Protein AF-A0A4Q3TPV6-F1 (afdb_monomer)

Sequence (80 aa):
MTDLERFRAETRAWLEANCPAECRGPMADDEMIWGGRDATFKTPAHKLWLERMGARGWTAPEWPAEYGGHSGAVQPRAPI

Radius of gyration: 15.02 Å; Cα contacts (8 Å, |Δi|>4): 63; chains: 1; bounding box: 30×29×39 Å

Structure (mmCIF, N/CA/C/O backbone):
data_AF-A0A4Q3TPV6-F1
#
_entry.id   AF-A0A4Q3TPV6-F1
#
loop_
_atom_site.group_PDB
_atom_site.id
_atom_site.type_symbol
_atom_site.label_atom_id
_atom_site.label_alt_id
_atom_site.label_comp_id
_atom_site.label_asym_id
_atom_site.label_entity_id
_atom_site.label_seq_id
_atom_site.pdbx_PDB_ins_code
_atom_site.Cartn_x
_atom_site.Cartn_y
_atom_site.Cartn_z
_atom_site.occupancy
_atom_site.B_iso_or_equiv
_atom_site.auth_seq_id
_atom_site.auth_comp_id
_atom_site.auth_asym_id
_atom_site.auth_atom_id
_atom_site.pdbx_PDB_model_num
ATOM 1 N N . MET A 1 1 ? -12.853 -11.639 18.592 1.00 59.28 1 MET A N 1
ATOM 2 C CA . MET A 1 1 ? -12.283 -10.883 17.465 1.00 59.28 1 MET A CA 1
ATOM 3 C C . MET A 1 1 ? -12.699 -9.432 17.606 1.00 59.28 1 MET A C 1
ATOM 5 O O . MET A 1 1 ? -13.882 -9.126 17.515 1.00 59.28 1 MET A O 1
ATOM 9 N N . THR A 1 2 ? -11.747 -8.571 17.930 1.00 87.88 2 THR A N 1
ATOM 10 C CA . THR A 1 2 ? -11.908 -7.116 17.984 1.00 87.88 2 THR A CA 1
ATOM 11 C C . THR A 1 2 ? -12.083 -6.538 16.578 1.00 87.88 2 THR A C 1
ATOM 13 O O . THR A 1 2 ? -11.799 -7.203 15.579 1.00 87.88 2 THR A O 1
ATOM 16 N N . ASP A 1 3 ? -12.533 -5.287 16.494 1.00 84.56 3 ASP A N 1
ATOM 17 C CA . ASP A 1 3 ? -12.667 -4.568 15.223 1.00 84.56 3 ASP A CA 1
ATOM 18 C C . ASP A 1 3 ? -11.341 -4.498 14.440 1.00 84.56 3 ASP A C 1
ATOM 20 O O . ASP A 1 3 ? -11.293 -4.797 13.247 1.00 84.56 3 ASP A O 1
ATOM 24 N N . LEU A 1 4 ? -10.234 -4.263 15.149 1.00 88.94 4 LEU A N 1
ATOM 25 C CA . LEU A 1 4 ? -8.888 -4.255 14.574 1.00 88.94 4 LEU A CA 1
ATOM 26 C C . LEU A 1 4 ? -8.443 -5.630 14.058 1.00 88.94 4 LEU A C 1
ATOM 28 O O . LEU A 1 4 ? -7.764 -5.712 13.035 1.00 88.94 4 LEU A O 1
ATOM 32 N N . GLU A 1 5 ? -8.796 -6.718 14.745 1.00 87.56 5 GLU A N 1
ATOM 33 C CA . GLU A 1 5 ? -8.464 -8.074 14.284 1.00 87.56 5 GLU A CA 1
ATOM 34 C C . GLU A 1 5 ? -9.214 -8.433 12.999 1.00 87.56 5 GLU A C 1
ATOM 36 O O . GLU A 1 5 ? -8.619 -9.016 12.092 1.00 87.56 5 GLU A O 1
ATOM 41 N N . ARG A 1 6 ? -10.488 -8.032 12.889 1.00 86.56 6 ARG A N 1
ATOM 42 C CA . ARG A 1 6 ? -11.276 -8.182 11.659 1.00 86.56 6 ARG A CA 1
ATOM 43 C C . ARG A 1 6 ? -10.680 -7.357 10.519 1.00 86.56 6 ARG A C 1
ATOM 45 O O . ARG A 1 6 ? -10.401 -7.918 9.464 1.00 86.56 6 ARG A O 1
ATOM 52 N N . PHE A 1 7 ? -10.384 -6.077 10.756 1.00 86.94 7 PHE A N 1
ATOM 53 C CA . PHE A 1 7 ? -9.760 -5.207 9.755 1.00 86.94 7 PHE A CA 1
ATOM 54 C C . PHE A 1 7 ? -8.435 -5.781 9.231 1.00 86.94 7 PHE A C 1
ATOM 56 O O . PHE A 1 7 ? -8.183 -5.794 8.024 1.00 86.94 7 PHE A O 1
ATOM 63 N N . ARG A 1 8 ? -7.588 -6.305 10.128 1.00 88.69 8 ARG A N 1
ATOM 64 C CA . ARG A 1 8 ? -6.317 -6.949 9.758 1.00 88.69 8 ARG A CA 1
ATOM 65 C C . ARG A 1 8 ? -6.528 -8.210 8.921 1.00 88.69 8 ARG A C 1
ATOM 67 O O . ARG A 1 8 ? -5.794 -8.407 7.953 1.00 88.69 8 ARG A O 1
ATOM 74 N N . ALA A 1 9 ? -7.498 -9.051 9.280 1.00 91.81 9 ALA A N 1
ATOM 75 C CA . ALA A 1 9 ? -7.804 -10.278 8.546 1.00 91.81 9 ALA A CA 1
ATOM 76 C C . ALA A 1 9 ? -8.334 -9.979 7.134 1.00 91.81 9 ALA A C 1
ATOM 78 O O . ALA A 1 9 ? -7.822 -10.522 6.156 1.00 91.81 9 ALA A O 1
ATOM 79 N N . GLU A 1 10 ? -9.290 -9.057 7.017 1.00 89.69 10 GLU A N 1
ATOM 80 C CA . GLU A 1 10 ? -9.861 -8.629 5.735 1.00 89.69 10 GLU A CA 1
ATOM 81 C C . GLU A 1 10 ? -8.814 -7.955 4.842 1.00 89.69 10 GLU A C 1
ATOM 83 O O . GLU A 1 10 ? -8.715 -8.255 3.651 1.00 89.69 10 GLU A O 1
ATOM 88 N N . THR A 1 11 ? -7.984 -7.083 5.421 1.00 90.25 11 THR A N 1
ATOM 89 C CA . THR A 1 11 ? -6.887 -6.422 4.704 1.00 90.25 11 THR A CA 1
ATOM 90 C C . THR A 1 11 ? -5.876 -7.437 4.189 1.00 90.25 11 THR A C 1
ATOM 92 O O . THR A 1 11 ? -5.489 -7.363 3.026 1.00 90.25 11 THR A O 1
ATOM 95 N N . ARG A 1 12 ? -5.484 -8.424 5.006 1.00 90.19 12 ARG A N 1
ATOM 96 C CA . ARG A 1 12 ? -4.565 -9.486 4.575 1.00 90.19 12 ARG A CA 1
ATOM 97 C C . ARG A 1 12 ? -5.137 -10.287 3.407 1.00 90.19 12 ARG A C 1
ATOM 99 O O . ARG A 1 12 ? -4.463 -10.400 2.389 1.00 90.19 12 ARG A O 1
ATOM 106 N N . ALA A 1 13 ? -6.368 -10.780 3.528 1.00 92.00 13 ALA A N 1
ATOM 107 C CA . ALA A 1 13 ? -7.014 -11.550 2.465 1.00 92.00 13 ALA A CA 1
ATOM 108 C C . ALA A 1 13 ? -7.121 -10.735 1.163 1.00 92.00 13 ALA A C 1
ATOM 110 O O . ALA A 1 13 ? -6.888 -11.247 0.067 1.00 92.00 13 ALA A O 1
ATOM 111 N N . TRP A 1 14 ? -7.408 -9.435 1.275 1.00 91.31 14 TRP A N 1
ATOM 112 C CA . TRP A 1 14 ? -7.455 -8.553 0.115 1.00 91.31 14 TRP A CA 1
ATOM 113 C C . TRP A 1 14 ? -6.077 -8.360 -0.531 1.00 91.31 14 TRP A C 1
ATOM 115 O O . TRP A 1 14 ? -5.969 -8.457 -1.754 1.00 91.31 14 TRP A O 1
ATOM 125 N N . LEU A 1 15 ? -5.024 -8.134 0.262 1.00 89.50 15 LEU A N 1
ATOM 126 C CA . LEU A 1 15 ? -3.645 -8.019 -0.229 1.00 89.50 15 LEU A CA 1
ATOM 127 C C . LEU A 1 15 ? -3.164 -9.320 -0.891 1.00 89.50 15 LEU A C 1
ATOM 129 O O . LEU A 1 15 ? -2.462 -9.281 -1.902 1.00 89.50 15 LEU A O 1
ATOM 133 N N . GLU A 1 16 ? -3.557 -10.478 -0.369 1.00 88.00 16 GLU A N 1
ATOM 134 C CA . GLU A 1 16 ? -3.227 -11.779 -0.960 1.00 88.00 16 GLU A CA 1
ATOM 135 C C . GLU A 1 16 ? -3.855 -11.959 -2.351 1.00 88.00 16 GLU A C 1
ATOM 137 O O . GLU A 1 16 ? -3.180 -12.424 -3.273 1.00 88.00 16 GLU A O 1
ATOM 142 N N . ALA A 1 17 ? -5.096 -11.506 -2.535 1.00 89.19 17 ALA A N 1
ATOM 143 C CA . ALA A 1 17 ? -5.800 -11.591 -3.813 1.00 89.19 17 ALA A CA 1
ATOM 144 C C . ALA A 1 17 ? -5.417 -10.485 -4.820 1.00 89.19 17 ALA A C 1
ATOM 146 O O . ALA A 1 17 ? -5.504 -10.701 -6.027 1.00 89.19 17 ALA A O 1
ATOM 147 N N . ASN A 1 18 ? -5.015 -9.297 -4.350 1.00 87.62 18 ASN A N 1
ATOM 148 C CA . ASN A 1 18 ? -4.893 -8.103 -5.200 1.00 87.62 18 ASN A CA 1
ATOM 149 C C . ASN A 1 18 ? -3.471 -7.555 -5.349 1.00 87.62 18 ASN A C 1
ATOM 151 O O . ASN A 1 18 ? -3.236 -6.781 -6.278 1.00 87.62 18 ASN A O 1
ATOM 155 N N . CYS A 1 19 ? -2.527 -7.914 -4.478 1.00 86.44 19 CYS A N 1
ATOM 156 C CA . CYS A 1 19 ? -1.147 -7.443 -4.588 1.00 86.44 19 CYS A CA 1
ATOM 157 C C . CYS A 1 19 ? -0.375 -8.293 -5.616 1.00 86.44 19 CYS A C 1
ATOM 159 O O . CYS A 1 19 ? -0.247 -9.506 -5.409 1.00 86.44 19 CYS A O 1
ATOM 161 N N . PRO A 1 20 ? 0.130 -7.703 -6.718 1.00 85.38 20 PRO A N 1
ATOM 162 C CA . PRO A 1 20 ? 0.969 -8.417 -7.678 1.00 85.38 20 PRO A CA 1
ATOM 163 C C . PRO A 1 20 ? 2.232 -8.964 -7.006 1.00 85.38 20 PRO A C 1
ATOM 165 O O . PRO A 1 20 ? 2.806 -8.301 -6.146 1.00 85.38 20 PRO A O 1
ATOM 168 N N . ALA A 1 21 ? 2.692 -10.149 -7.416 1.00 81.62 21 ALA A N 1
ATOM 169 C CA . ALA A 1 21 ? 3.888 -10.771 -6.838 1.00 81.62 21 ALA A CA 1
ATOM 170 C C . ALA A 1 21 ? 5.147 -9.904 -7.016 1.00 81.62 21 ALA A C 1
ATOM 172 O O . ALA A 1 21 ? 5.953 -9.821 -6.100 1.00 81.62 21 ALA A O 1
ATOM 173 N N . GLU A 1 22 ? 5.261 -9.211 -8.151 1.00 76.94 22 GLU A N 1
ATOM 174 C CA . GLU A 1 22 ? 6.350 -8.266 -8.446 1.00 76.94 22 GLU A CA 1
ATOM 175 C C . GLU A 1 22 ? 6.340 -7.034 -7.531 1.00 76.94 22 GLU A C 1
ATOM 177 O O . GLU A 1 22 ? 7.375 -6.424 -7.320 1.00 76.94 22 GLU A O 1
ATOM 182 N N . CYS A 1 23 ? 5.186 -6.675 -6.961 1.00 77.94 23 CYS A N 1
ATOM 183 C CA . CYS A 1 23 ? 5.058 -5.547 -6.035 1.00 77.94 23 CYS A CA 1
ATOM 184 C C . CYS A 1 23 ? 5.083 -5.993 -4.561 1.00 7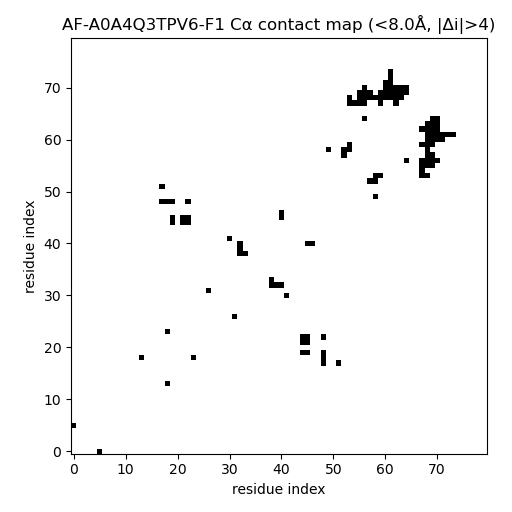7.94 23 CYS A C 1
ATOM 186 O O . CYS A 1 23 ? 4.844 -5.175 -3.670 1.00 77.94 23 CYS A O 1
ATOM 188 N N . ARG A 1 24 ? 5.315 -7.286 -4.279 1.00 79.69 24 ARG A N 1
ATOM 189 C CA . ARG A 1 24 ? 5.440 -7.807 -2.911 1.00 79.69 24 ARG A CA 1
ATOM 190 C C . ARG A 1 24 ? 6.897 -7.829 -2.479 1.00 79.69 24 ARG A C 1
ATOM 192 O O . ARG A 1 24 ? 7.709 -8.531 -3.068 1.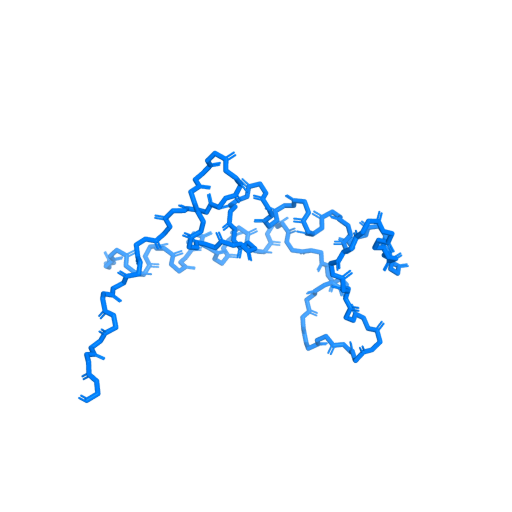00 79.69 24 ARG A O 1
ATOM 199 N N . GLY A 1 25 ? 7.171 -7.189 -1.349 1.00 76.50 25 GLY A N 1
ATOM 200 C CA . GLY A 1 25 ? 8.478 -7.229 -0.703 1.00 76.50 25 GLY A CA 1
ATOM 201 C C . GLY A 1 25 ? 9.110 -5.845 -0.592 1.00 76.50 25 GLY A C 1
ATOM 202 O O . GLY A 1 25 ? 8.434 -4.840 -0.821 1.00 76.50 25 GLY A O 1
ATOM 203 N N . PRO A 1 26 ? 10.381 -5.780 -0.167 1.00 71.75 26 PRO A N 1
ATOM 204 C CA . PRO A 1 26 ? 11.119 -4.528 -0.151 1.00 71.75 26 PRO A CA 1
ATOM 205 C C . PRO A 1 26 ? 11.265 -4.008 -1.583 1.00 71.75 26 PRO A C 1
ATOM 207 O O . PRO A 1 26 ? 11.764 -4.717 -2.451 1.00 71.75 26 PRO A O 1
ATOM 210 N N . MET A 1 27 ? 10.815 -2.776 -1.806 1.00 68.44 27 MET A N 1
ATOM 211 C CA . MET A 1 27 ? 10.952 -2.087 -3.087 1.00 68.44 27 MET A CA 1
ATOM 212 C C . MET A 1 27 ? 12.430 -1.768 -3.325 1.00 68.44 27 MET A C 1
ATOM 214 O O . MET A 1 27 ? 13.079 -1.208 -2.436 1.00 68.44 27 MET A O 1
ATOM 218 N N . ALA A 1 28 ? 12.964 -2.118 -4.496 1.00 69.50 28 ALA A N 1
ATOM 219 C CA . ALA A 1 28 ? 14.290 -1.656 -4.883 1.00 69.50 28 ALA A CA 1
ATOM 220 C C . ALA A 1 28 ? 14.262 -0.138 -5.141 1.00 69.50 28 ALA A C 1
ATOM 222 O O . ALA A 1 28 ? 13.237 0.425 -5.525 1.00 69.50 28 ALA A O 1
ATOM 223 N N . ASP A 1 29 ? 15.387 0.542 -4.920 1.00 65.06 29 ASP A N 1
ATOM 224 C CA . ASP A 1 29 ? 15.478 2.010 -5.018 1.00 65.06 29 ASP A CA 1
ATOM 225 C C . ASP A 1 29 ? 15.046 2.527 -6.405 1.00 65.06 29 ASP A C 1
ATOM 227 O O . ASP A 1 29 ? 14.385 3.553 -6.548 1.00 65.06 29 ASP A O 1
ATOM 231 N N . ASP A 1 30 ? 15.333 1.740 -7.440 1.00 66.88 30 ASP A N 1
ATOM 232 C CA . ASP A 1 30 ? 14.996 2.031 -8.825 1.00 66.88 30 ASP A CA 1
ATOM 233 C C . ASP A 1 30 ? 13.549 1.648 -9.199 1.00 66.88 30 ASP A C 1
ATOM 235 O O . ASP A 1 30 ? 13.097 1.959 -10.297 1.00 66.88 30 ASP A O 1
ATOM 239 N N . GLU A 1 31 ? 12.803 0.957 -8.335 1.00 66.38 31 GLU A N 1
ATOM 240 C CA . GLU A 1 31 ? 11.369 0.653 -8.497 1.00 66.38 31 GLU A CA 1
ATOM 241 C C . GLU A 1 31 ? 10.459 1.739 -7.911 1.00 66.38 31 GLU A C 1
ATOM 243 O O . GLU A 1 31 ? 9.234 1.656 -8.023 1.00 66.38 31 GLU A O 1
ATOM 248 N N . MET A 1 32 ? 11.045 2.790 -7.330 1.00 66.69 32 MET A N 1
ATOM 249 C CA . MET A 1 32 ? 10.298 3.910 -6.779 1.00 66.69 32 MET A CA 1
ATOM 250 C C . MET A 1 32 ? 9.608 4.715 -7.887 1.00 66.69 32 MET A C 1
ATOM 252 O O . MET A 1 32 ? 10.236 5.433 -8.666 1.00 66.69 32 MET A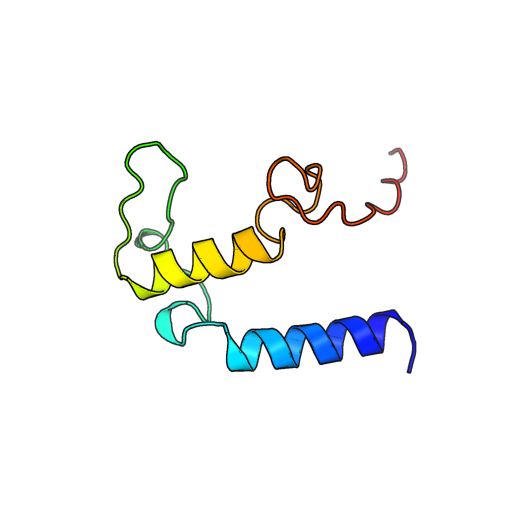 O 1
ATOM 256 N N . ILE A 1 33 ? 8.279 4.620 -7.931 1.00 68.25 33 ILE A N 1
ATOM 257 C CA . ILE A 1 33 ? 7.455 5.379 -8.873 1.00 68.25 33 ILE A CA 1
ATOM 258 C C . ILE A 1 33 ? 7.113 6.726 -8.256 1.00 68.25 33 ILE A C 1
ATOM 260 O O . ILE A 1 33 ? 6.277 6.831 -7.358 1.00 68.25 33 ILE A O 1
ATOM 264 N N . TRP A 1 34 ? 7.760 7.767 -8.766 1.00 65.31 34 TRP A N 1
ATOM 265 C CA . TRP A 1 34 ? 7.468 9.139 -8.385 1.00 65.31 34 TRP A CA 1
ATOM 266 C C . TRP A 1 34 ? 6.190 9.620 -9.074 1.00 65.31 34 TRP A C 1
ATOM 268 O O . TRP A 1 34 ? 6.040 9.522 -10.294 1.00 65.31 34 TRP A O 1
ATOM 278 N N . GLY A 1 35 ? 5.253 10.136 -8.277 1.00 62.34 35 GLY A N 1
ATOM 279 C CA . GLY A 1 35 ? 4.027 10.744 -8.786 1.00 62.34 35 GLY A CA 1
ATOM 280 C C . GLY A 1 35 ? 4.337 11.957 -9.669 1.00 62.34 35 GLY A C 1
ATOM 281 O O . GLY A 1 35 ? 5.151 12.806 -9.314 1.00 62.34 35 GLY A O 1
ATOM 282 N N . GLY A 1 36 ? 3.686 12.043 -10.827 1.00 65.25 36 GLY A N 1
ATOM 283 C CA . GLY A 1 36 ? 3.887 13.109 -11.805 1.00 65.25 36 GLY A CA 1
ATOM 284 C C . GLY A 1 36 ? 2.990 12.919 -13.027 1.00 65.25 36 GLY A C 1
ATOM 285 O O . GLY A 1 36 ? 2.330 11.890 -13.164 1.00 65.25 36 GLY A O 1
ATOM 286 N N . ARG A 1 37 ? 2.955 13.916 -13.920 1.00 62.06 37 ARG A N 1
ATOM 287 C CA . ARG A 1 37 ? 2.179 13.839 -15.175 1.00 62.06 37 ARG A CA 1
ATOM 288 C C . ARG A 1 37 ? 2.695 12.754 -16.135 1.00 62.06 37 ARG A C 1
ATOM 290 O O . ARG A 1 37 ? 1.897 12.210 -16.886 1.00 62.06 37 ARG A O 1
ATOM 297 N N . ASP A 1 38 ? 3.976 12.399 -16.027 1.00 64.56 38 ASP A N 1
ATOM 298 C CA . ASP A 1 38 ? 4.653 11.350 -16.800 1.00 64.56 38 ASP A CA 1
ATOM 299 C C . ASP A 1 38 ? 5.276 10.309 -15.857 1.00 64.56 38 ASP A C 1
ATOM 301 O O . ASP A 1 38 ? 6.492 10.131 -15.797 1.00 64.56 38 ASP A O 1
ATOM 305 N N . ALA A 1 39 ? 4.444 9.652 -15.045 1.00 68.69 39 ALA A N 1
ATOM 306 C CA . ALA A 1 39 ? 4.915 8.558 -14.202 1.00 68.69 39 ALA A CA 1
ATOM 307 C C . ALA A 1 39 ? 5.372 7.377 -15.079 1.00 68.69 39 ALA A C 1
ATOM 309 O O . ALA A 1 39 ? 4.570 6.763 -15.790 1.00 68.69 39 ALA A O 1
ATOM 310 N N . THR A 1 40 ? 6.660 7.042 -15.013 1.00 72.25 40 THR A N 1
ATOM 311 C CA . THR A 1 40 ? 7.218 5.877 -15.706 1.00 72.25 40 THR A CA 1
ATOM 312 C C . THR A 1 40 ? 7.018 4.636 -14.847 1.00 72.25 40 THR A C 1
ATOM 314 O O . THR A 1 40 ? 7.644 4.474 -13.802 1.00 72.25 40 THR A O 1
ATOM 317 N N . PHE A 1 41 ? 6.152 3.735 -15.303 1.00 74.62 41 PHE A N 1
ATOM 318 C CA . PHE A 1 41 ? 5.967 2.428 -14.681 1.00 74.62 41 PHE A CA 1
ATOM 319 C C . PHE A 1 41 ? 6.932 1.432 -15.316 1.00 74.62 41 PHE A C 1
ATOM 321 O O . PHE A 1 41 ? 6.886 1.215 -16.525 1.00 74.62 41 PHE A O 1
ATOM 328 N N . LYS A 1 42 ? 7.781 0.793 -14.504 1.00 71.19 42 LYS A N 1
ATOM 329 C CA . LYS A 1 42 ? 8.685 -0.263 -14.986 1.00 71.19 42 LYS A CA 1
ATOM 330 C C . LYS A 1 42 ? 7.940 -1.462 -15.555 1.00 71.19 42 LYS A C 1
ATOM 332 O O . LYS A 1 42 ? 8.345 -2.021 -16.567 1.00 71.19 42 LYS A O 1
ATOM 337 N N . THR A 1 43 ? 6.851 -1.852 -14.897 1.00 77.38 43 THR A N 1
ATOM 338 C CA . THR A 1 43 ? 6.006 -2.963 -15.333 1.00 77.38 43 THR A CA 1
ATOM 339 C C . THR A 1 43 ? 4.530 -2.573 -15.248 1.00 77.38 43 THR A C 1
ATOM 341 O O . THR A 1 43 ? 4.147 -1.756 -14.402 1.00 77.38 43 THR A O 1
ATOM 344 N N . PRO A 1 44 ? 3.661 -3.154 -16.096 1.00 82.06 44 PRO A N 1
ATOM 345 C CA . PRO A 1 44 ? 2.219 -2.908 -16.030 1.00 82.06 44 PRO A CA 1
ATOM 346 C C . PRO A 1 44 ? 1.608 -3.323 -14.680 1.00 82.06 44 PRO A C 1
ATOM 348 O O . PRO A 1 44 ? 0.593 -2.759 -14.271 1.00 82.06 44 PRO A O 1
ATOM 351 N N . ALA A 1 45 ? 2.244 -4.253 -13.956 1.00 83.12 45 ALA A N 1
ATOM 352 C CA . ALA A 1 45 ? 1.837 -4.664 -12.615 1.00 83.12 45 ALA A CA 1
ATOM 353 C C . ALA A 1 45 ? 1.900 -3.508 -11.603 1.00 83.12 45 ALA A C 1
ATOM 355 O O . ALA A 1 45 ?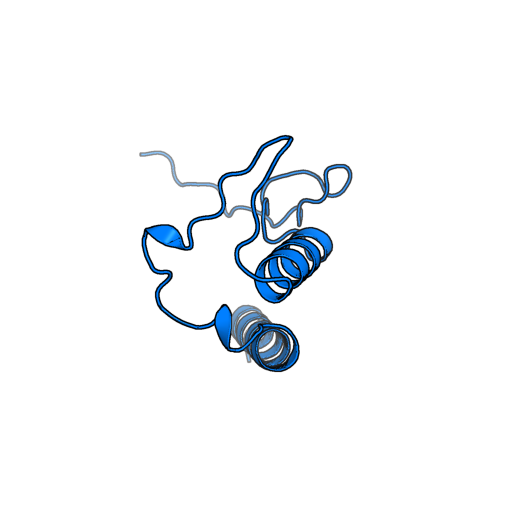 0.991 -3.369 -10.786 1.00 83.12 45 ALA A O 1
ATOM 356 N N . HIS A 1 46 ? 2.904 -2.631 -11.705 1.00 80.81 46 HIS A N 1
ATOM 357 C CA . HIS A 1 46 ? 3.023 -1.464 -10.831 1.00 80.81 46 HIS A CA 1
ATOM 358 C C . HIS A 1 46 ? 1.908 -0.441 -11.065 1.00 80.81 46 HIS A C 1
ATOM 360 O O . HIS A 1 46 ? 1.373 0.125 -10.111 1.00 80.81 46 HIS A O 1
ATOM 366 N N . LYS A 1 47 ? 1.516 -0.231 -12.329 1.00 83.19 47 LYS A N 1
ATOM 367 C CA . LYS A 1 47 ? 0.384 0.641 -12.665 1.00 83.19 47 LYS A CA 1
ATOM 368 C C . LYS A 1 47 ? -0.918 0.085 -12.096 1.00 83.19 47 LYS A C 1
ATOM 370 O O . LYS A 1 47 ? -1.638 0.796 -11.401 1.00 83.19 47 LYS A O 1
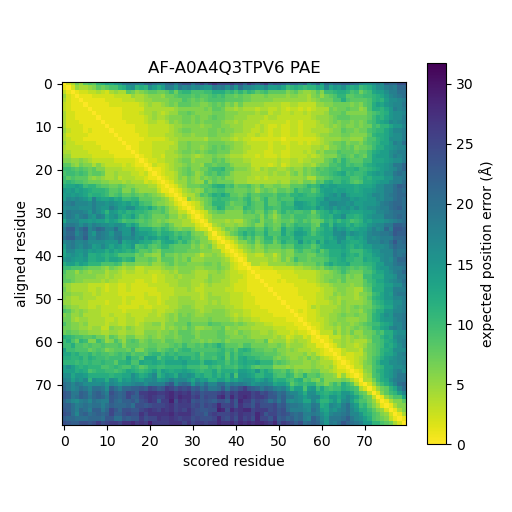ATOM 375 N N . LEU A 1 48 ? -1.171 -1.202 -12.327 1.00 86.06 48 LEU A N 1
ATOM 376 C CA . LEU A 1 48 ? -2.342 -1.895 -11.796 1.00 86.06 48 LEU A CA 1
ATOM 377 C C . LEU A 1 48 ? -2.385 -1.842 -10.262 1.00 86.06 48 LEU A C 1
ATOM 379 O O . LEU A 1 48 ? -3.454 -1.701 -9.668 1.00 86.06 48 LEU A O 1
ATOM 383 N N . TRP A 1 49 ? -1.227 -1.951 -9.609 1.00 86.44 49 TRP A N 1
ATOM 384 C CA . TRP A 1 49 ? -1.134 -1.845 -8.160 1.00 86.44 49 TRP A CA 1
ATOM 385 C C . TRP A 1 49 ? -1.493 -0.446 -7.657 1.00 86.44 49 TRP A C 1
ATOM 387 O O . TRP A 1 49 ? -2.303 -0.324 -6.737 1.00 86.44 49 TRP A O 1
ATOM 397 N N . LEU A 1 50 ? -0.977 0.603 -8.304 1.00 84.00 50 LEU A N 1
ATOM 398 C CA . LEU A 1 50 ? -1.328 1.988 -7.990 1.00 84.00 50 LEU A CA 1
ATOM 399 C C . LEU A 1 50 ? -2.834 2.243 -8.155 1.00 84.00 50 LEU A C 1
ATOM 401 O O . LEU A 1 50 ? -3.456 2.818 -7.264 1.00 84.00 50 LEU A O 1
ATOM 405 N N . GLU A 1 51 ? -3.436 1.771 -9.249 1.00 84.81 51 GLU A N 1
ATOM 406 C CA . GLU A 1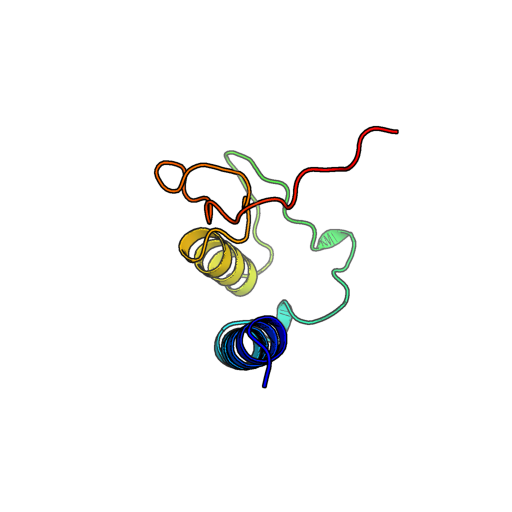 51 ? -4.876 1.911 -9.512 1.00 84.81 51 GLU A CA 1
ATOM 407 C C . GLU A 1 51 ? -5.725 1.204 -8.444 1.00 84.81 51 GLU A C 1
ATOM 409 O O . GLU A 1 51 ? -6.692 1.776 -7.942 1.00 84.81 51 GLU A O 1
ATOM 414 N N . ARG A 1 52 ? -5.341 -0.012 -8.030 1.00 87.81 52 ARG A N 1
ATOM 415 C CA . ARG A 1 52 ? -6.030 -0.768 -6.967 1.00 87.81 52 ARG A CA 1
ATOM 416 C C . ARG A 1 52 ? -5.937 -0.077 -5.609 1.00 87.81 52 ARG A C 1
ATOM 418 O O . ARG A 1 52 ? -6.928 -0.018 -4.882 1.00 87.81 52 ARG A O 1
ATOM 425 N N . MET A 1 53 ? -4.760 0.443 -5.270 1.00 84.06 53 MET A N 1
ATOM 426 C CA . MET A 1 53 ? -4.538 1.174 -4.022 1.00 84.06 53 MET A CA 1
ATOM 427 C C . MET A 1 53 ? -5.287 2.511 -4.014 1.00 84.06 53 MET A C 1
ATOM 429 O O . MET A 1 53 ? -5.876 2.866 -2.994 1.00 84.06 53 MET A O 1
ATOM 433 N N . GLY A 1 54 ? -5.320 3.214 -5.150 1.00 81.75 54 GLY A N 1
ATOM 434 C CA . GLY A 1 54 ? -6.066 4.460 -5.328 1.00 81.75 54 GLY A CA 1
ATOM 435 C C . GLY A 1 54 ? -7.579 4.256 -5.263 1.00 81.75 54 GLY A C 1
ATOM 436 O O . GLY A 1 54 ? -8.254 4.962 -4.527 1.00 81.75 54 GLY A O 1
ATOM 437 N N . ALA A 1 55 ? -8.117 3.226 -5.925 1.00 82.44 55 ALA A N 1
ATOM 438 C CA . ALA A 1 55 ? -9.545 2.891 -5.860 1.00 82.44 55 ALA A CA 1
ATOM 439 C C . ALA A 1 55 ? -10.014 2.546 -4.436 1.00 82.44 55 ALA A C 1
ATOM 441 O O . ALA A 1 55 ? -11.175 2.752 -4.089 1.00 82.44 55 ALA A O 1
ATOM 442 N N . ARG A 1 56 ? -9.109 2.024 -3.599 1.00 82.44 56 ARG A N 1
ATOM 443 C CA . ARG A 1 56 ? -9.375 1.745 -2.183 1.00 82.44 56 ARG A CA 1
ATOM 444 C C . ARG A 1 56 ? -9.116 2.954 -1.272 1.00 82.44 56 ARG A C 1
ATOM 446 O O . ARG A 1 56 ? -9.465 2.907 -0.093 1.00 82.44 56 ARG A O 1
ATOM 453 N N . GLY A 1 57 ? -8.517 4.019 -1.803 1.00 81.94 57 GLY A N 1
ATOM 454 C CA . GLY A 1 57 ? -8.151 5.241 -1.088 1.00 81.94 57 GLY A CA 1
ATOM 455 C C . GLY A 1 57 ? -6.913 5.116 -0.198 1.00 81.94 57 GLY A C 1
ATOM 456 O O . GLY A 1 57 ? -6.670 5.960 0.661 1.00 81.94 57 GLY A O 1
ATOM 457 N N . TRP A 1 58 ? -6.130 4.051 -0.362 1.00 81.94 58 TRP A N 1
ATOM 458 C CA . TRP A 1 58 ? -4.990 3.738 0.503 1.00 81.94 58 TRP A CA 1
ATOM 459 C C . TRP A 1 58 ? -3.713 4.491 0.130 1.00 81.94 58 TRP A C 1
ATOM 461 O O . TRP A 1 58 ? -2.777 4.521 0.923 1.00 81.94 58 TRP A O 1
ATOM 471 N N . THR A 1 59 ? -3.668 5.115 -1.049 1.00 76.81 59 THR A N 1
ATOM 472 C CA . THR A 1 59 ? -2.558 5.989 -1.464 1.00 76.81 59 THR A CA 1
ATOM 473 C C . THR A 1 59 ? -2.563 7.324 -0.719 1.00 76.81 59 THR A C 1
ATOM 475 O O . THR A 1 59 ? -1.499 7.861 -0.430 1.00 76.81 59 THR A O 1
ATOM 478 N N . ALA A 1 60 ? -3.749 7.839 -0.384 1.00 74.94 60 ALA A N 1
ATOM 479 C CA . ALA A 1 60 ? -3.948 9.080 0.358 1.00 74.94 60 ALA A CA 1
ATOM 480 C C . ALA A 1 60 ? -5.094 8.906 1.375 1.00 74.94 60 ALA A C 1
ATOM 482 O O . ALA A 1 60 ? -6.184 9.453 1.191 1.00 74.94 60 ALA A O 1
ATOM 483 N N . PRO A 1 61 ? -4.891 8.122 2.452 1.00 75.25 61 PRO A N 1
ATOM 484 C CA . PRO A 1 61 ? -5.964 7.771 3.384 1.00 75.25 61 PRO A CA 1
ATOM 485 C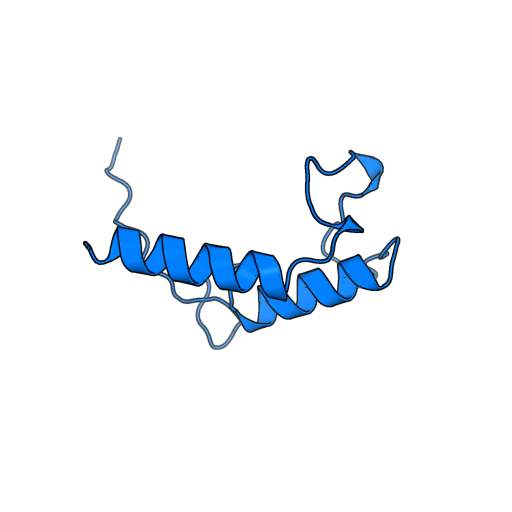 C . PRO A 1 61 ? -6.576 8.984 4.100 1.00 75.25 61 PRO A C 1
ATOM 487 O O . PRO A 1 61 ? -7.732 8.917 4.511 1.00 75.25 61 PRO A O 1
ATOM 490 N N . GLU A 1 62 ? -5.823 10.082 4.207 1.00 75.50 62 GLU A N 1
ATOM 491 C CA . GLU A 1 62 ? -6.232 11.338 4.848 1.00 75.50 62 GLU A CA 1
ATOM 492 C C . GLU 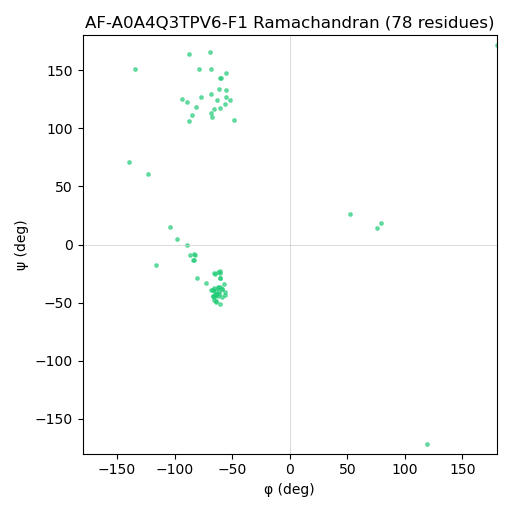A 1 62 ? -7.025 12.275 3.926 1.00 75.50 62 GLU A C 1
ATOM 494 O O . GLU A 1 62 ? -7.623 13.241 4.398 1.00 75.50 62 GLU A O 1
ATOM 499 N N . TRP A 1 63 ? -7.035 12.032 2.612 1.00 74.50 63 TRP A N 1
ATOM 500 C CA . TRP A 1 63 ? -7.781 12.881 1.687 1.00 74.50 63 TRP A CA 1
ATOM 501 C C . TRP A 1 63 ? -9.278 12.547 1.711 1.00 74.50 63 TRP A C 1
ATOM 503 O O . TRP A 1 63 ? -9.661 11.396 1.959 1.00 74.50 63 TRP A O 1
ATOM 513 N N . PRO A 1 64 ? -10.144 13.535 1.422 1.00 73.25 64 PRO A N 1
ATOM 514 C CA . PRO A 1 64 ? -11.555 13.282 1.172 1.00 73.25 64 PRO A CA 1
ATOM 515 C C . PRO A 1 64 ? -11.763 12.260 0.044 1.00 73.25 64 PRO A C 1
ATOM 517 O O . PRO A 1 64 ? -11.005 12.222 -0.930 1.00 73.25 64 PRO A O 1
ATOM 520 N N . ALA A 1 65 ? -12.833 11.469 0.143 1.00 71.25 65 ALA A N 1
ATOM 521 C CA . ALA A 1 65 ? -13.171 10.457 -0.860 1.00 71.25 65 ALA A CA 1
ATOM 522 C C . ALA A 1 65 ? -13.433 11.048 -2.257 1.00 71.25 65 ALA A C 1
ATOM 524 O O . ALA A 1 65 ? -13.135 10.403 -3.259 1.00 71.25 65 ALA A O 1
ATOM 525 N N . GLU A 1 66 ? -13.910 12.295 -2.335 1.00 73.50 66 GLU A N 1
ATOM 526 C CA . GLU A 1 66 ? -14.081 13.031 -3.600 1.00 73.50 66 GLU A CA 1
ATOM 527 C C . GLU A 1 66 ? -12.759 13.226 -4.371 1.00 73.50 66 GLU A C 1
ATOM 529 O O . GLU A 1 66 ? -12.781 13.353 -5.592 1.00 73.50 66 GLU A O 1
ATOM 534 N N . TYR A 1 67 ? -11.610 13.171 -3.683 1.00 68.25 67 TYR A N 1
ATOM 535 C CA . TYR A 1 67 ? -10.269 13.234 -4.279 1.00 68.25 67 TYR A CA 1
ATOM 536 C C . TYR A 1 67 ? -9.572 11.865 -4.325 1.00 68.25 67 TYR A C 1
ATOM 538 O O . TYR A 1 67 ? -8.362 11.792 -4.532 1.00 68.25 67 TYR A O 1
ATOM 546 N N . GLY A 1 68 ? -10.319 10.772 -4.129 1.00 60.09 68 GLY A N 1
ATOM 547 C CA . GLY A 1 68 ? -9.787 9.409 -4.169 1.00 60.09 68 GLY A CA 1
ATOM 548 C C . GLY A 1 68 ? -9.064 8.967 -2.894 1.00 60.09 68 GLY A C 1
ATOM 549 O O . GLY A 1 68 ? -8.294 8.013 -2.946 1.00 60.09 68 GLY A O 1
ATOM 550 N N . GLY A 1 69 ? -9.280 9.640 -1.759 1.00 65.25 69 GLY A N 1
ATOM 551 C CA . GLY A 1 69 ? -8.792 9.194 -0.451 1.00 65.25 69 GLY A CA 1
ATOM 552 C C . GLY A 1 69 ? -9.756 8.245 0.273 1.00 65.25 69 GLY A C 1
ATOM 553 O O . GLY A 1 69 ? -10.927 8.134 -0.079 1.00 65.25 69 GLY A O 1
ATOM 554 N N . HIS A 1 70 ? -9.277 7.532 1.298 1.00 63.34 70 HIS A N 1
ATOM 555 C CA . HIS A 1 70 ? -10.112 6.600 2.079 1.00 63.34 70 HIS A CA 1
ATOM 556 C C . HIS A 1 70 ? -10.937 7.299 3.175 1.00 63.34 70 HIS A C 1
ATOM 558 O O . HIS A 1 70 ? -11.794 6.663 3.788 1.00 63.34 70 HIS A O 1
ATOM 564 N N . SER A 1 71 ? -10.707 8.593 3.450 1.00 55.50 71 SER A N 1
ATOM 565 C CA . SER A 1 71 ? -11.291 9.322 4.596 1.00 55.50 71 SER A CA 1
ATOM 566 C C . SER A 1 71 ? -11.076 8.617 5.952 1.00 55.50 71 SER A C 1
ATOM 568 O O . SER A 1 71 ? -11.860 8.773 6.887 1.00 55.50 71 SER A O 1
ATOM 570 N N . GLY A 1 72 ? -10.014 7.810 6.061 1.00 51.22 72 GLY A N 1
ATOM 571 C CA . GLY A 1 72 ? -9.744 6.970 7.222 1.00 51.22 72 GLY A CA 1
ATOM 572 C C . GLY A 1 72 ? -9.384 7.827 8.428 1.00 51.22 72 GLY A C 1
ATOM 573 O O . GLY A 1 72 ? -8.345 8.481 8.424 1.00 51.22 72 GLY A O 1
ATOM 574 N N . ALA A 1 73 ? -10.250 7.815 9.443 1.00 45.06 73 ALA A N 1
ATOM 575 C CA . ALA A 1 73 ? -10.108 8.570 10.680 1.00 45.06 73 ALA A CA 1
ATOM 576 C C . ALA A 1 73 ? -8.705 8.409 11.286 1.00 45.06 73 ALA A C 1
ATOM 578 O O . ALA A 1 73 ? -8.360 7.375 11.862 1.00 45.06 73 ALA A O 1
ATOM 579 N N . VAL A 1 74 ? -7.904 9.466 11.181 1.00 47.84 74 VAL A N 1
ATOM 580 C CA . VAL A 1 74 ? -6.734 9.663 12.029 1.00 47.84 74 VAL A CA 1
ATOM 581 C C . VAL A 1 74 ? -7.252 9.722 13.463 1.00 47.84 74 VAL A C 1
ATOM 583 O O . VAL A 1 74 ? -8.026 10.613 13.814 1.00 47.84 74 VAL A O 1
ATOM 586 N N . GLN A 1 75 ? -6.838 8.771 14.306 1.00 49.84 75 GLN A N 1
ATOM 587 C CA . GLN A 1 75 ? -6.886 9.023 15.743 1.00 49.84 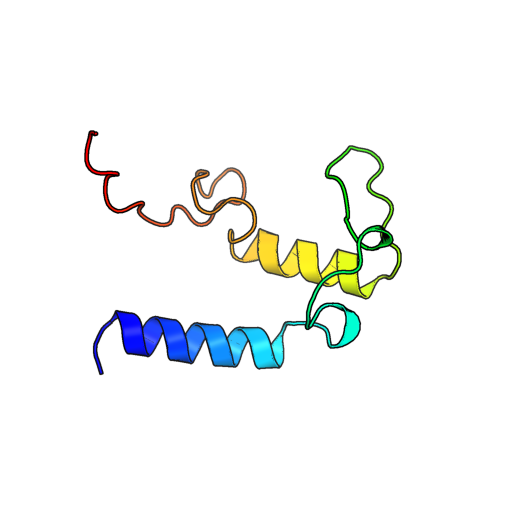75 GLN A CA 1
ATOM 588 C C . GLN A 1 75 ? -6.086 10.304 15.991 1.00 49.84 75 GLN A C 1
ATOM 590 O O . GLN A 1 75 ? -4.953 10.380 15.505 1.00 49.84 75 GLN A O 1
ATOM 595 N N . PRO A 1 76 ? -6.655 11.312 16.674 1.00 46.97 76 PRO A N 1
ATOM 596 C CA . PRO A 1 76 ? -6.012 12.608 16.815 1.00 46.97 76 PRO A CA 1
ATOM 597 C C . PRO A 1 76 ? -4.589 12.407 17.335 1.00 46.97 76 PRO A C 1
ATOM 599 O O . PRO A 1 76 ? -4.380 11.750 18.358 1.00 46.97 76 PRO A O 1
ATOM 602 N N . ARG A 1 77 ? -3.602 12.929 16.597 1.00 49.50 77 ARG A N 1
ATOM 603 C CA . ARG A 1 77 ? -2.215 12.952 17.065 1.00 49.50 77 ARG A CA 1
ATOM 604 C C . ARG A 1 77 ? -2.214 13.677 18.406 1.00 49.50 77 ARG A C 1
ATOM 606 O O . ARG A 1 77 ? -2.641 14.828 18.472 1.00 49.50 77 ARG A O 1
ATOM 613 N N . ALA A 1 78 ? -1.765 12.998 19.460 1.00 40.12 78 ALA A N 1
ATOM 614 C CA . ALA A 1 78 ? -1.548 13.647 20.743 1.00 40.12 78 ALA A CA 1
ATOM 615 C C . ALA A 1 78 ? -0.596 14.841 20.530 1.00 40.12 78 ALA A C 1
ATOM 617 O O . ALA A 1 78 ? 0.405 14.680 19.817 1.00 40.12 78 ALA A O 1
ATOM 618 N N . PRO A 1 79 ? -0.907 16.033 21.072 1.00 54.34 79 PRO A N 1
ATOM 619 C CA . PRO A 1 79 ? 0.043 17.133 21.066 1.00 54.34 79 PRO A CA 1
ATOM 620 C C . PRO A 1 79 ? 1.299 16.715 21.841 1.00 54.34 79 PRO A C 1
ATOM 622 O O . PRO A 1 79 ? 1.210 15.958 22.810 1.00 54.34 79 PRO A O 1
ATOM 625 N N . ILE A 1 80 ? 2.450 17.168 21.341 1.00 61.41 80 ILE A N 1
ATOM 626 C CA . ILE A 1 80 ? 3.769 17.003 21.968 1.00 61.41 80 ILE A CA 1
ATOM 627 C C . ILE A 1 80 ? 3.825 17.621 23.364 1.00 61.41 80 ILE A C 1
ATOM 629 O O . ILE A 1 80 ? 3.162 18.663 23.574 1.00 61.41 80 ILE A O 1
#

pLDDT: mean 74.6, std 12.82, range [40.12, 92.0]

Foldseek 3Di:
DDPVVVVVVVVVVCCVVQQDPVNPDDQDPVCDFDDDPDTDHPDVSVVSNVVVCLCCQNVPQCDDVVNSHVVPDDPPDDDD

Secondary structure (DSSP, 8-state):
--HHHHHHHHHHHHHHHHS-GGGSSSPPGGG----STT---SSHHHHHHHHHHHHTT-SSTTS-GGGT-----PPPPPP-

Mean predicted aligned error: 9.25 Å

Solvent-accessible surface area (backbone atoms only — not comparable to full-atom values): 5090 Å² total; per-residue (Å²): 131,54,74,68,54,50,52,53,52,55,49,49,56,48,46,69,77,64,54,48,74,92,74,60,70,88,76,54,86,89,68,64,70,61,88,61,100,80,56,73,64,94,44,72,61,58,50,55,43,51,51,54,36,34,78,62,4,66,76,39,32,80,36,54,56,94,77,43,12,46,54,52,81,72,75,79,79,75,82,132